Protein AF-A0A924DWY2-F1 (afdb_monomer_lite)

Sequence (70 aa):
MTDAAESGPAGGSLARLIHDVRTPLTTIQVAAEMLLDDPDLTESQETEAREILGALQRLKKLLDARLAAG

Radius of gyration: 18.62 Å; chains: 1; bounding box: 60×18×42 Å

Secondary structure (DSSP, 8-state):
---------HHHHHHHHHHHHHHHHHHHHHHHHHHHT-TT--HHHHHHHHHHHHHHHHHHHHHHHHHHT-

Structure (mmCIF, N/CA/C/O backbone):
data_AF-A0A924DWY2-F1
#
_entry.id   AF-A0A924DWY2-F1
#
loop_
_atom_site.group_PDB
_atom_site.id
_atom_site.type_symbol
_atom_site.label_atom_id
_atom_site.label_alt_id
_atom_site.label_comp_id
_atom_site.label_asym_id
_atom_site.label_entity_id
_atom_site.label_seq_id
_atom_site.pdbx_PDB_ins_code
_atom_site.Cartn_x
_atom_site.Cartn_y
_atom_site.Cartn_z
_atom_site.occupancy
_atom_site.B_iso_or_equiv
_atom_site.auth_seq_id
_atom_site.auth_comp_id
_atom_site.auth_asym_id
_atom_site.auth_atom_id
_atom_site.pdbx_PDB_model_num
ATOM 1 N N . MET A 1 1 ? 46.355 -9.095 -26.688 1.00 45.34 1 MET A N 1
ATOM 2 C CA . MET A 1 1 ? 45.877 -8.147 -25.660 1.00 45.34 1 MET A CA 1
ATOM 3 C C . MET A 1 1 ? 44.499 -7.674 -26.079 1.00 45.34 1 MET A C 1
ATOM 5 O O . MET A 1 1 ? 44.399 -6.743 -26.863 1.00 45.34 1 MET A O 1
ATOM 9 N N . THR A 1 2 ? 43.454 -8.357 -25.633 1.00 45.19 2 THR A N 1
ATOM 10 C CA . THR A 1 2 ? 42.067 -7.909 -25.800 1.00 45.19 2 THR A CA 1
ATOM 11 C C . THR A 1 2 ? 41.367 -8.250 -24.502 1.00 45.19 2 THR A C 1
ATOM 13 O O . THR A 1 2 ? 40.927 -9.379 -24.310 1.00 45.19 2 THR A O 1
ATOM 16 N N . ASP A 1 3 ? 41.389 -7.290 -23.586 1.00 44.19 3 ASP A N 1
ATOM 17 C CA . ASP A 1 3 ? 40.514 -7.294 -22.425 1.00 44.19 3 ASP A CA 1
ATOM 18 C C . ASP A 1 3 ? 39.145 -6.823 -22.925 1.00 44.19 3 ASP A C 1
ATOM 20 O O . ASP A 1 3 ? 38.938 -5.644 -23.225 1.00 44.19 3 ASP A O 1
ATOM 24 N N . ALA A 1 4 ? 38.268 -7.789 -23.187 1.00 45.62 4 ALA A N 1
ATOM 25 C CA . ALA A 1 4 ? 36.874 -7.525 -23.475 1.00 45.62 4 ALA A CA 1
ATOM 26 C C . ALA A 1 4 ? 36.194 -7.292 -22.128 1.00 45.62 4 ALA A C 1
ATOM 28 O O . ALA A 1 4 ? 35.984 -8.227 -21.362 1.00 45.62 4 ALA A O 1
ATOM 29 N N . ALA A 1 5 ? 35.871 -6.031 -21.853 1.00 48.03 5 ALA A N 1
ATOM 30 C CA . ALA A 1 5 ? 35.048 -5.642 -20.726 1.00 48.03 5 ALA A CA 1
ATOM 31 C C . ALA A 1 5 ? 33.696 -6.376 -20.789 1.00 48.03 5 ALA A C 1
ATOM 33 O O . ALA A 1 5 ? 32.773 -5.950 -21.488 1.00 48.03 5 ALA A O 1
ATOM 34 N N . GLU A 1 6 ? 33.566 -7.477 -20.051 1.00 46.09 6 GLU A N 1
ATOM 35 C CA . GLU A 1 6 ? 32.288 -8.138 -19.798 1.00 46.09 6 GLU A CA 1
ATOM 36 C C . GLU A 1 6 ? 31.465 -7.283 -18.831 1.00 46.09 6 GLU A C 1
ATOM 38 O O . GLU A 1 6 ? 31.416 -7.487 -17.619 1.00 46.09 6 GLU A O 1
ATOM 43 N N . SER A 1 7 ? 30.798 -6.278 -19.391 1.00 49.69 7 SER A N 1
ATOM 44 C CA . SER A 1 7 ? 29.691 -5.598 -18.729 1.00 49.69 7 SER A CA 1
ATOM 45 C C . SER A 1 7 ? 28.452 -6.493 -18.822 1.00 49.69 7 SER A C 1
ATOM 47 O O . SER A 1 7 ? 27.687 -6.413 -19.781 1.00 49.69 7 SER A O 1
ATOM 49 N N . GLY A 1 8 ? 28.261 -7.382 -17.842 1.00 50.91 8 GLY A N 1
ATOM 50 C CA . GLY A 1 8 ? 27.004 -8.120 -17.672 1.00 50.91 8 GLY A CA 1
ATOM 51 C C . GLY A 1 8 ? 25.822 -7.165 -17.406 1.00 50.91 8 GLY A C 1
ATOM 52 O O . GLY A 1 8 ? 26.017 -6.100 -16.813 1.00 50.91 8 GLY A O 1
ATOM 53 N N . PRO A 1 9 ? 24.586 -7.489 -17.836 1.00 49.12 9 PRO A N 1
ATOM 54 C CA . PRO A 1 9 ? 23.497 -6.519 -17.893 1.00 49.12 9 PRO A CA 1
ATOM 55 C C . PRO A 1 9 ? 22.963 -6.202 -16.491 1.00 49.12 9 PRO A C 1
ATOM 57 O O . PRO A 1 9 ? 22.136 -6.928 -15.938 1.00 49.12 9 PRO A O 1
ATOM 60 N N . ALA A 1 10 ? 23.375 -5.063 -15.931 1.00 54.19 10 ALA A N 1
ATOM 61 C CA . ALA A 1 10 ? 22.840 -4.528 -14.676 1.00 54.19 10 ALA A CA 1
ATOM 62 C C . ALA A 1 10 ? 21.299 -4.359 -14.692 1.00 54.19 10 ALA A C 1
ATOM 64 O O . ALA A 1 10 ? 20.664 -4.378 -13.637 1.00 54.19 10 ALA A O 1
ATOM 65 N N . GLY A 1 11 ? 20.681 -4.272 -15.879 1.00 53.56 11 GLY A N 1
ATOM 66 C CA . GLY A 1 11 ? 19.223 -4.236 -16.055 1.00 53.56 11 GLY A CA 1
ATOM 67 C C . GLY A 1 11 ? 18.496 -5.525 -15.640 1.00 53.56 11 GLY A C 1
ATOM 68 O O . GLY A 1 11 ? 17.367 -5.457 -15.159 1.00 53.56 11 GLY A O 1
ATOM 69 N N . GLY A 1 12 ? 19.146 -6.693 -15.727 1.00 64.38 12 GLY A N 1
ATOM 70 C CA . GLY A 1 12 ? 18.522 -7.982 -15.394 1.00 64.38 12 GLY A CA 1
ATOM 71 C C . GLY A 1 12 ? 18.329 -8.216 -13.891 1.00 64.38 12 GLY A C 1
ATOM 72 O O . GLY A 1 12 ? 17.361 -8.854 -13.483 1.00 64.38 12 GLY A O 1
ATOM 73 N N . SER A 1 13 ? 19.216 -7.665 -13.056 1.00 81.69 13 SER A N 1
ATOM 74 C CA . SER A 1 13 ? 19.147 -7.815 -11.593 1.00 81.69 13 SER 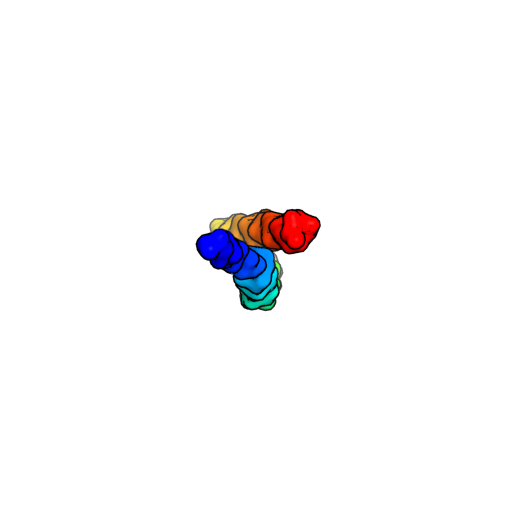A CA 1
ATOM 75 C C . SER A 1 13 ? 18.047 -6.940 -10.980 1.00 81.69 13 SER A C 1
ATOM 77 O O . SER A 1 13 ? 17.268 -7.396 -10.144 1.00 81.69 13 SER A O 1
ATOM 79 N N . LEU A 1 14 ? 17.915 -5.698 -11.459 1.00 84.25 14 LEU A N 1
ATOM 80 C CA . LEU A 1 14 ? 16.918 -4.756 -10.952 1.00 84.25 14 LEU A CA 1
ATOM 81 C C . LEU A 1 14 ? 15.499 -5.088 -11.422 1.00 84.25 14 LEU A C 1
ATOM 83 O O . LEU 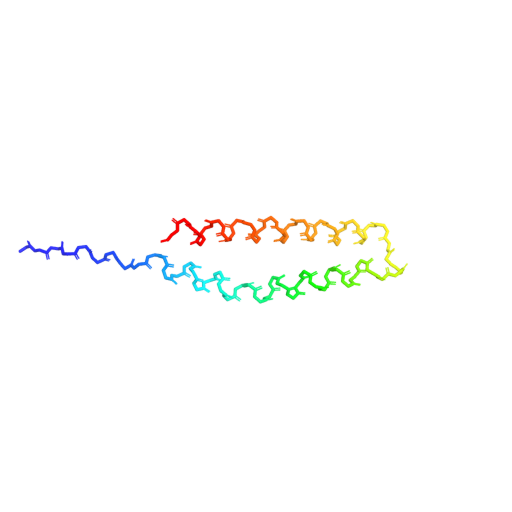A 1 14 ? 14.575 -5.043 -10.616 1.00 84.25 14 LEU A O 1
ATOM 87 N N . ALA A 1 15 ? 15.315 -5.467 -12.690 1.00 87.50 15 ALA A N 1
ATOM 88 C CA . ALA A 1 15 ? 14.004 -5.880 -13.188 1.00 87.50 15 ALA A CA 1
ATOM 89 C C . ALA A 1 15 ? 13.471 -7.108 -12.432 1.00 87.50 15 ALA A C 1
ATOM 91 O O . ALA A 1 15 ? 12.291 -7.159 -12.085 1.00 87.50 15 ALA A O 1
ATOM 92 N N . ARG A 1 16 ? 14.357 -8.060 -12.108 1.00 89.62 16 ARG A N 1
ATOM 93 C CA . ARG A 1 16 ? 14.022 -9.231 -11.293 1.00 89.62 16 ARG A CA 1
ATOM 94 C C . ARG A 1 16 ? 13.659 -8.850 -9.862 1.00 89.62 16 ARG A C 1
ATOM 96 O O . ARG A 1 16 ? 12.621 -9.280 -9.379 1.00 89.62 16 ARG A O 1
ATOM 103 N N . LEU A 1 17 ? 14.444 -7.982 -9.223 1.00 89.31 17 LEU A N 1
ATOM 104 C CA . LEU A 1 17 ? 14.115 -7.474 -7.891 1.00 89.31 17 LEU A CA 1
ATOM 105 C C . LEU A 1 17 ? 12.738 -6.794 -7.877 1.00 89.31 17 LEU A C 1
ATOM 107 O O . LEU 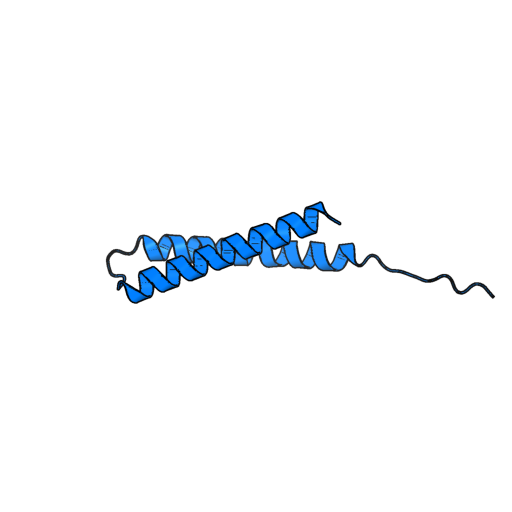A 1 17 ? 11.930 -7.079 -7.000 1.00 89.31 17 LEU A O 1
ATOM 111 N N . ILE A 1 18 ? 12.454 -5.929 -8.857 1.00 90.75 18 ILE A N 1
ATOM 112 C CA . ILE A 1 18 ? 11.167 -5.225 -8.969 1.00 90.75 18 ILE A CA 1
ATOM 113 C C . ILE A 1 18 ? 10.015 -6.215 -9.154 1.00 90.75 18 ILE A C 1
ATOM 115 O O . ILE A 1 18 ? 8.970 -6.065 -8.522 1.00 90.75 18 ILE A O 1
ATOM 119 N N . HIS A 1 19 ? 10.208 -7.233 -9.992 1.00 90.12 19 HIS A N 1
ATOM 120 C CA . HIS A 1 19 ? 9.242 -8.309 -10.171 1.00 90.12 19 HIS A CA 1
ATOM 121 C C . HIS A 1 19 ? 8.967 -9.044 -8.849 1.00 90.12 19 HIS A C 1
ATOM 123 O O . HIS A 1 19 ? 7.808 -9.204 -8.466 1.00 90.12 19 HIS A O 1
ATOM 129 N N . ASP A 1 20 ? 10.020 -9.414 -8.120 1.00 92.19 20 ASP A N 1
ATOM 130 C CA . ASP A 1 20 ? 9.919 -10.197 -6.887 1.00 92.19 20 ASP A CA 1
ATOM 131 C C . ASP A 1 20 ? 9.260 -9.405 -5.743 1.00 92.19 20 ASP A C 1
ATOM 133 O O . ASP A 1 20 ? 8.516 -9.977 -4.944 1.00 92.19 20 ASP A O 1
ATOM 137 N N . VAL A 1 21 ? 9.452 -8.080 -5.688 1.00 92.44 21 VAL A N 1
ATOM 138 C CA . VAL A 1 21 ? 8.811 -7.227 -4.668 1.00 92.44 21 VAL A CA 1
ATOM 139 C C . VAL A 1 21 ? 7.413 -6.732 -5.056 1.00 92.44 21 VAL A C 1
ATOM 141 O O . VAL A 1 21 ? 6.691 -6.220 -4.200 1.00 92.44 21 VAL A O 1
ATOM 144 N N . ARG A 1 22 ? 6.971 -6.887 -6.312 1.00 89.38 22 ARG A N 1
ATOM 145 C CA . ARG A 1 22 ? 5.661 -6.372 -6.761 1.00 89.38 22 ARG A CA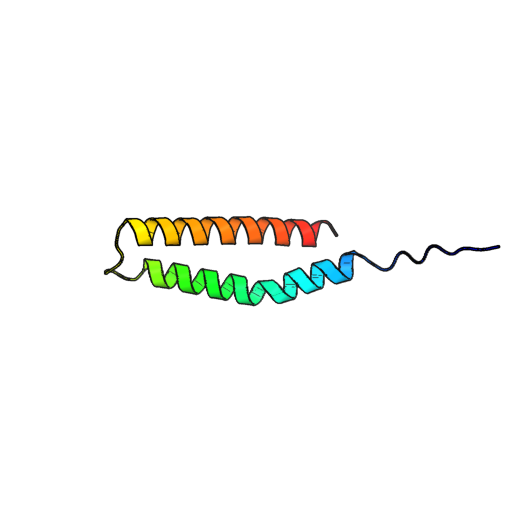 1
ATOM 146 C C . ARG A 1 22 ? 4.494 -7.034 -6.028 1.00 89.38 22 ARG A C 1
ATOM 148 O O . ARG A 1 22 ? 3.562 -6.344 -5.607 1.00 89.38 22 ARG A O 1
ATOM 155 N N . THR A 1 23 ? 4.553 -8.352 -5.863 1.00 89.94 23 THR A N 1
ATOM 156 C CA . THR A 1 23 ? 3.530 -9.128 -5.150 1.00 89.94 23 THR A CA 1
ATOM 157 C C . THR A 1 23 ? 3.435 -8.731 -3.675 1.00 89.94 23 THR A C 1
ATOM 159 O O . THR A 1 23 ? 2.352 -8.313 -3.271 1.00 89.94 23 THR A O 1
ATOM 162 N N . PRO A 1 24 ? 4.516 -8.760 -2.867 1.00 93.94 24 PRO A N 1
ATOM 163 C CA . PRO A 1 24 ? 4.419 -8.366 -1.463 1.00 93.94 24 PRO A CA 1
ATOM 164 C C . PRO A 1 24 ? 3.995 -6.903 -1.282 1.00 93.94 24 PRO A C 1
ATOM 166 O O . PRO A 1 24 ? 3.191 -6.629 -0.398 1.00 93.94 24 PRO A O 1
ATOM 169 N N . LEU A 1 25 ? 4.436 -5.971 -2.139 1.00 93.06 25 LEU A N 1
ATOM 170 C CA . LEU A 1 25 ? 3.965 -4.579 -2.078 1.00 93.06 25 LEU A CA 1
ATOM 171 C C . LEU A 1 25 ? 2.455 -4.463 -2.317 1.00 93.06 25 LEU A C 1
ATOM 173 O O . LEU A 1 25 ? 1.787 -3.687 -1.639 1.00 93.06 25 LEU A O 1
ATOM 177 N N . THR A 1 26 ? 1.918 -5.254 -3.248 1.00 91.56 26 THR A N 1
ATOM 178 C CA . THR A 1 26 ? 0.474 -5.306 -3.510 1.00 91.56 26 THR A CA 1
ATOM 179 C C . THR A 1 26 ? -0.277 -5.894 -2.317 1.00 91.56 26 THR A C 1
ATOM 181 O O . THR A 1 26 ? -1.295 -5.346 -1.912 1.00 91.56 26 THR A O 1
ATOM 184 N N . THR A 1 27 ? 0.246 -6.959 -1.704 1.00 95.88 27 THR A N 1
ATOM 185 C CA . THR A 1 27 ? -0.347 -7.557 -0.498 1.00 95.88 27 THR A CA 1
ATOM 186 C C . THR A 1 27 ? -0.401 -6.566 0.663 1.00 95.88 27 THR A C 1
ATOM 188 O O . THR A 1 27 ? -1.439 -6.450 1.308 1.00 95.88 27 THR A O 1
ATOM 191 N N . ILE A 1 28 ? 0.684 -5.826 0.921 1.00 94.44 28 ILE A N 1
ATOM 192 C CA . ILE A 1 28 ? 0.715 -4.818 1.993 1.00 94.44 28 ILE A CA 1
ATOM 193 C C . ILE A 1 28 ? -0.266 -3.682 1.680 1.00 94.44 28 ILE A C 1
ATOM 195 O O . ILE A 1 28 ? -0.964 -3.226 2.580 1.00 94.44 28 ILE A O 1
ATOM 199 N N . GLN A 1 29 ? -0.360 -3.254 0.415 1.00 94.62 29 GLN A N 1
ATOM 200 C CA . GLN A 1 29 ? -1.326 -2.235 0.005 1.00 94.62 29 GLN A CA 1
ATOM 201 C C . GLN A 1 29 ? -2.763 -2.676 0.319 1.00 94.62 29 GLN A C 1
ATOM 203 O O . GLN A 1 29 ? -3.484 -1.940 0.982 1.00 94.62 29 GLN A O 1
ATOM 208 N N . VAL A 1 30 ? -3.150 -3.888 -0.090 1.00 95.12 30 VAL A N 1
ATOM 209 C CA . VAL A 1 30 ? -4.491 -4.429 0.184 1.00 95.12 30 VAL A CA 1
ATOM 210 C C . VAL A 1 30 ? -4.740 -4.552 1.688 1.00 95.12 30 VAL A C 1
ATOM 212 O O . VAL A 1 30 ? -5.807 -4.183 2.157 1.00 95.12 30 VAL A O 1
ATOM 215 N N . ALA A 1 31 ? -3.758 -5.022 2.463 1.00 93.88 31 ALA A N 1
ATOM 216 C CA . ALA A 1 31 ? -3.901 -5.135 3.913 1.00 93.88 31 ALA A CA 1
ATOM 217 C C . ALA A 1 31 ? -4.119 -3.770 4.589 1.00 93.88 31 ALA A C 1
ATOM 219 O O . ALA A 1 31 ? -4.950 -3.664 5.484 1.00 93.88 31 ALA A O 1
ATOM 220 N N . ALA A 1 32 ? -3.407 -2.727 4.153 1.00 92.81 32 ALA A N 1
ATOM 221 C CA . ALA A 1 32 ? -3.585 -1.377 4.682 1.00 92.81 32 ALA A CA 1
ATOM 222 C C . ALA A 1 32 ? -4.918 -0.741 4.240 1.00 92.81 32 ALA A C 1
ATOM 224 O O . ALA A 1 32 ? -5.528 -0.026 5.027 1.00 92.81 32 ALA A O 1
ATOM 225 N N . GLU A 1 33 ? -5.395 -1.026 3.023 1.00 94.75 33 GLU A N 1
ATOM 226 C CA . GLU A 1 33 ? -6.740 -0.634 2.568 1.00 94.75 33 GLU A CA 1
ATOM 227 C C . GLU A 1 33 ? -7.829 -1.316 3.408 1.00 94.75 33 GLU A C 1
ATOM 229 O O . GLU A 1 33 ? -8.705 -0.634 3.923 1.00 94.75 33 GLU A O 1
ATOM 234 N N . MET A 1 34 ? -7.721 -2.630 3.638 1.00 94.88 34 MET A N 1
ATOM 235 C CA . MET A 1 34 ? -8.649 -3.369 4.502 1.00 94.88 34 MET A CA 1
ATOM 236 C C . MET A 1 34 ? -8.625 -2.876 5.949 1.00 94.88 34 MET A C 1
ATOM 238 O O . MET A 1 34 ? -9.664 -2.859 6.598 1.00 94.88 34 MET A O 1
ATOM 242 N N . LEU A 1 35 ? -7.450 -2.490 6.460 1.00 94.25 35 LEU A N 1
ATOM 243 C CA . LEU A 1 35 ? -7.337 -1.914 7.794 1.00 94.25 35 LEU A CA 1
ATOM 244 C C . LEU A 1 35 ? -8.139 -0.612 7.876 1.00 94.25 35 LEU A C 1
ATOM 246 O O . LEU A 1 35 ? -8.867 -0.426 8.833 1.00 94.25 35 LEU A O 1
ATOM 250 N N . LEU A 1 36 ? -8.053 0.259 6.866 1.00 95.38 36 LEU A N 1
ATOM 251 C CA . LEU A 1 36 ? -8.794 1.526 6.839 1.00 95.38 36 LEU A CA 1
ATOM 252 C C . LEU A 1 36 ? -10.318 1.366 6.760 1.00 95.38 36 LEU A C 1
ATOM 254 O O . LEU A 1 36 ? -11.030 2.318 7.076 1.00 95.38 36 LEU A O 1
ATOM 258 N N . ASP A 1 37 ? -10.807 0.195 6.356 1.00 95.69 37 ASP A N 1
ATOM 259 C CA . ASP A 1 37 ? -12.232 -0.139 6.387 1.00 95.69 37 ASP A CA 1
ATOM 260 C C . ASP A 1 37 ? -12.691 -0.652 7.772 1.00 95.69 37 ASP A C 1
ATOM 262 O O . ASP A 1 37 ?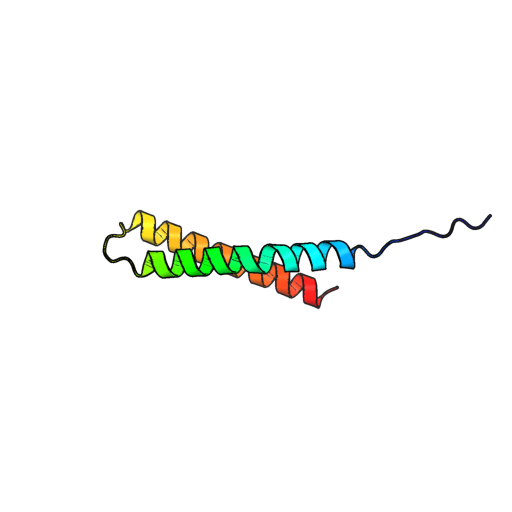 -13.889 -0.857 7.983 1.00 95.69 37 ASP A O 1
ATOM 266 N N . ASP A 1 38 ? -11.767 -0.864 8.719 1.00 95.19 38 ASP A N 1
ATOM 267 C CA . ASP A 1 38 ? -12.067 -1.290 10.088 1.00 95.19 38 ASP A CA 1
ATOM 268 C C . ASP A 1 38 ? -12.626 -0.109 10.915 1.00 95.19 38 ASP A C 1
ATOM 270 O O . ASP A 1 38 ? -11.912 0.872 11.157 1.00 95.19 38 ASP A O 1
ATOM 274 N N . PRO A 1 39 ? -13.895 -0.175 11.370 1.00 92.81 39 PRO A N 1
ATOM 275 C CA . PRO A 1 39 ? -14.524 0.905 12.128 1.00 92.81 39 PRO A CA 1
ATOM 276 C C . PRO A 1 39 ? -13.926 1.107 13.527 1.00 92.81 39 PRO A C 1
ATOM 278 O O . PRO A 1 39 ? -14.195 2.140 14.142 1.00 92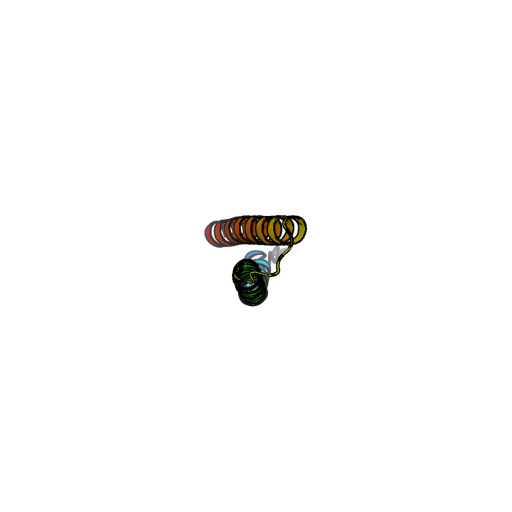.81 39 PRO A O 1
ATOM 281 N N . ASP A 1 40 ? -13.142 0.152 14.033 1.00 96.50 40 ASP A N 1
ATOM 282 C CA . ASP A 1 40 ? -12.559 0.193 15.376 1.00 96.50 40 ASP A CA 1
ATOM 283 C C . ASP A 1 40 ? -11.147 0.812 15.397 1.00 96.50 40 ASP A C 1
ATOM 285 O O . ASP A 1 40 ? -10.501 0.869 16.451 1.00 96.50 40 ASP A O 1
ATOM 289 N N . LEU A 1 41 ? -10.651 1.312 14.258 1.00 95.44 41 LEU A N 1
ATOM 290 C CA . LEU A 1 41 ? -9.380 2.028 14.210 1.00 95.44 41 LEU A CA 1
ATOM 291 C C . LEU A 1 41 ? -9.412 3.315 15.035 1.00 95.44 41 LEU A C 1
ATOM 293 O O . LEU A 1 41 ? -10.297 4.163 14.920 1.00 95.44 41 LEU A O 1
ATOM 297 N N . THR A 1 42 ? -8.351 3.519 15.810 1.00 97.25 42 THR A N 1
ATOM 298 C CA . THR A 1 42 ? -8.062 4.836 16.379 1.00 97.25 42 THR A CA 1
ATOM 299 C C . THR A 1 42 ? -7.538 5.787 15.301 1.00 97.25 42 THR A C 1
ATOM 301 O O . THR A 1 42 ? -6.894 5.366 14.341 1.00 97.25 42 THR A O 1
ATOM 304 N N . GLU A 1 43 ? -7.708 7.094 15.509 1.00 96.25 43 GLU A N 1
ATOM 305 C CA . GLU A 1 43 ? -7.204 8.142 14.604 1.00 96.25 43 GLU A CA 1
ATOM 306 C C . GLU A 1 43 ? -5.690 8.021 14.329 1.00 96.25 43 GLU A C 1
ATOM 308 O O . GLU A 1 43 ? -5.224 8.239 13.208 1.00 96.25 43 GLU A O 1
ATOM 313 N N . SER A 1 44 ? -4.906 7.615 15.337 1.00 97.31 44 SER A N 1
ATOM 314 C CA . SER A 1 44 ? -3.465 7.388 15.176 1.00 97.31 44 SER A CA 1
ATOM 315 C C . SER A 1 44 ? -3.169 6.214 14.242 1.00 97.31 44 SER A C 1
ATOM 317 O O . SER A 1 44 ? -2.261 6.309 13.420 1.00 97.31 44 SER A O 1
ATOM 319 N N . GLN A 1 45 ? -3.915 5.114 14.360 1.00 95.94 45 GLN A N 1
ATOM 320 C CA . GLN A 1 45 ? -3.728 3.939 13.507 1.00 95.94 45 GLN A CA 1
ATOM 321 C C . GLN A 1 45 ? -4.225 4.206 12.082 1.00 95.94 45 GLN A C 1
ATOM 323 O O . GLN A 1 45 ? -3.590 3.778 11.121 1.00 95.94 45 GLN A O 1
ATOM 328 N N . GLU A 1 46 ? -5.315 4.963 11.932 1.00 96.69 46 GLU A N 1
ATOM 329 C CA . GLU A 1 46 ? -5.793 5.427 10.629 1.00 96.69 46 GLU A CA 1
ATOM 330 C C . GLU A 1 46 ? -4.734 6.298 9.933 1.00 96.69 46 GLU A C 1
ATOM 332 O O . GLU A 1 46 ? -4.429 6.103 8.753 1.00 96.69 46 GLU A O 1
ATOM 337 N N . THR A 1 47 ? -4.121 7.225 10.674 1.00 96.62 47 THR A N 1
ATOM 338 C CA . THR A 1 47 ? -3.035 8.077 10.170 1.00 96.62 47 THR A CA 1
ATOM 339 C C . THR A 1 47 ? -1.847 7.235 9.710 1.00 96.62 47 THR A C 1
ATOM 341 O O . THR A 1 47 ? -1.384 7.395 8.579 1.00 96.62 47 THR A O 1
ATOM 344 N N . GLU A 1 48 ? -1.397 6.287 10.532 1.00 96.12 48 GLU A N 1
ATOM 345 C CA . GLU A 1 48 ? -0.276 5.402 10.200 1.00 96.12 48 GLU A CA 1
ATOM 346 C C . GLU A 1 48 ? -0.574 4.531 8.964 1.00 96.12 48 GLU A C 1
ATOM 348 O O . GLU A 1 48 ? 0.251 4.427 8.052 1.00 96.12 48 GLU A O 1
ATOM 353 N N . ALA A 1 49 ? -1.785 3.977 8.855 1.00 94.94 49 ALA A N 1
ATOM 354 C CA . ALA A 1 49 ? -2.206 3.205 7.688 1.00 94.94 49 ALA A CA 1
ATOM 355 C C . ALA A 1 49 ? -2.227 4.050 6.401 1.00 94.94 49 ALA A C 1
ATOM 357 O O . ALA A 1 49 ? -1.754 3.604 5.347 1.00 94.94 49 ALA A O 1
ATOM 358 N N . ARG A 1 50 ? -2.696 5.305 6.478 1.00 96.44 50 ARG A N 1
ATOM 359 C CA . ARG A 1 50 ? -2.643 6.260 5.356 1.00 96.44 50 ARG A CA 1
ATOM 360 C C . ARG A 1 50 ? -1.203 6.603 4.965 1.00 96.44 50 ARG A C 1
ATOM 362 O O . ARG A 1 50 ? -0.901 6.690 3.771 1.00 96.44 50 ARG A O 1
ATOM 369 N N . GLU A 1 51 ? -0.304 6.771 5.932 1.00 96.44 51 GLU A N 1
ATOM 370 C CA . GLU A 1 51 ? 1.119 7.024 5.677 1.00 96.44 51 GLU A CA 1
ATOM 371 C C . GLU A 1 51 ? 1.796 5.844 4.971 1.00 96.44 51 GLU A C 1
ATOM 373 O O . GLU A 1 51 ? 2.512 6.053 3.979 1.00 96.44 51 GLU A O 1
ATOM 378 N N . ILE A 1 52 ? 1.514 4.614 5.416 1.00 94.81 52 ILE A N 1
ATOM 379 C CA . ILE A 1 52 ? 1.989 3.373 4.790 1.00 94.81 52 ILE A CA 1
ATOM 380 C C . ILE A 1 52 ? 1.516 3.300 3.335 1.00 94.81 52 ILE A C 1
ATOM 382 O O . ILE A 1 52 ? 2.339 3.117 2.432 1.00 94.81 52 ILE A O 1
ATOM 386 N N . LEU A 1 53 ? 0.223 3.519 3.073 1.00 95.81 53 LEU A N 1
ATOM 387 C CA . LEU A 1 53 ? -0.314 3.533 1.707 1.00 95.81 53 LEU A CA 1
ATOM 388 C C . LEU A 1 53 ? 0.362 4.591 0.835 1.00 95.81 53 LEU A C 1
ATOM 390 O O . LEU A 1 53 ? 0.773 4.303 -0.294 1.00 95.81 53 LEU A O 1
ATOM 394 N N . GLY A 1 54 ? 0.546 5.800 1.365 1.00 95.75 54 GLY A N 1
ATOM 395 C CA . GLY A 1 54 ? 1.255 6.866 0.665 1.00 95.75 54 GLY A CA 1
ATOM 396 C C . GLY A 1 54 ? 2.697 6.480 0.318 1.00 95.75 54 GLY A C 1
ATOM 397 O O . GLY A 1 54 ? 3.163 6.752 -0.793 1.00 95.75 54 GLY A O 1
ATOM 398 N N . ALA A 1 55 ? 3.414 5.826 1.235 1.00 95.69 55 ALA A N 1
ATOM 399 C CA . ALA A 1 55 ? 4.777 5.353 1.004 1.00 95.69 55 ALA A CA 1
ATOM 400 C C . ALA A 1 55 ? 4.836 4.254 -0.068 1.00 95.69 55 ALA A C 1
ATOM 402 O O . ALA A 1 55 ? 5.658 4.346 -0.984 1.00 95.69 55 ALA A O 1
ATOM 403 N N . LEU A 1 56 ? 3.929 3.274 -0.012 1.00 95.12 56 LEU A N 1
ATOM 404 C CA . LEU A 1 56 ? 3.833 2.188 -0.995 1.00 95.12 56 LEU A CA 1
ATOM 405 C C . LEU A 1 56 ? 3.551 2.717 -2.403 1.00 95.12 56 LEU A C 1
ATOM 407 O O . LEU A 1 56 ? 4.217 2.321 -3.361 1.00 95.12 56 LEU A O 1
ATOM 411 N N . GLN A 1 57 ? 2.621 3.665 -2.537 1.00 93.06 57 GLN A N 1
ATOM 412 C CA . GLN A 1 57 ? 2.302 4.285 -3.824 1.00 93.06 57 GLN A CA 1
ATOM 413 C C . GLN A 1 57 ? 3.496 5.051 -4.408 1.00 93.06 57 GLN A C 1
ATOM 415 O O . GLN A 1 57 ? 3.759 4.961 -5.610 1.00 93.06 57 GLN A O 1
ATOM 420 N N . ARG A 1 58 ? 4.239 5.796 -3.576 1.00 95.19 58 ARG A N 1
ATOM 421 C CA . ARG A 1 58 ? 5.464 6.492 -4.008 1.00 95.19 58 ARG A CA 1
ATOM 422 C C . ARG A 1 58 ? 6.534 5.506 -4.466 1.00 95.19 58 ARG A C 1
ATOM 424 O O . ARG A 1 58 ? 7.115 5.705 -5.531 1.00 95.19 58 ARG A O 1
ATOM 431 N N . LEU A 1 59 ? 6.756 4.433 -3.708 1.00 94.12 59 LEU A N 1
ATOM 432 C CA . LEU A 1 59 ? 7.716 3.394 -4.069 1.00 94.12 59 LEU A CA 1
ATOM 433 C C . LEU A 1 59 ? 7.339 2.730 -5.398 1.00 94.12 59 LEU A C 1
ATOM 435 O O . LEU A 1 59 ? 8.176 2.655 -6.291 1.00 94.12 59 LEU A O 1
ATOM 439 N N . LYS A 1 60 ? 6.074 2.333 -5.576 1.00 91.94 60 LYS A N 1
ATOM 440 C CA . LYS A 1 60 ? 5.589 1.733 -6.828 1.00 91.94 60 LYS A CA 1
ATOM 441 C C . LYS A 1 60 ? 5.876 2.626 -8.039 1.00 91.94 60 LYS A C 1
ATOM 443 O O . LYS A 1 60 ? 6.441 2.148 -9.016 1.00 91.94 60 LYS A O 1
ATOM 448 N N . LYS A 1 61 ? 5.588 3.931 -7.941 1.00 92.19 61 LYS A N 1
ATOM 449 C CA . LYS A 1 61 ? 5.896 4.905 -9.007 1.00 92.19 61 LYS A CA 1
ATOM 450 C C . LYS A 1 61 ? 7.390 4.964 -9.337 1.00 92.19 61 LYS A C 1
ATOM 452 O O . LYS A 1 61 ? 7.743 5.022 -10.511 1.00 92.19 61 LYS A O 1
ATOM 457 N N . LEU A 1 62 ? 8.261 4.944 -8.326 1.00 92.94 62 LEU A N 1
ATOM 458 C CA . LEU A 1 62 ? 9.714 4.944 -8.531 1.00 92.94 62 LEU A CA 1
ATOM 459 C C . LEU A 1 62 ? 10.192 3.669 -9.237 1.00 92.94 62 LEU A C 1
ATOM 461 O O . LEU A 1 62 ? 11.010 3.750 -10.153 1.00 92.94 62 LEU A O 1
ATOM 465 N N . LEU A 1 63 ? 9.671 2.505 -8.841 1.00 90.69 63 LEU A N 1
ATOM 466 C CA . LEU A 1 63 ? 10.026 1.226 -9.458 1.00 90.69 63 LEU A CA 1
ATOM 467 C C . LEU A 1 63 ? 9.522 1.144 -10.907 1.00 90.69 63 LEU A C 1
ATOM 469 O O . LEU A 1 63 ? 10.287 0.759 -11.789 1.00 90.69 63 LEU A O 1
ATOM 473 N N . ASP A 1 64 ? 8.286 1.572 -11.177 1.00 88.69 64 ASP A N 1
ATOM 474 C CA . ASP A 1 64 ? 7.725 1.600 -12.534 1.00 88.69 64 ASP A CA 1
ATOM 475 C C . ASP A 1 64 ? 8.511 2.567 -13.446 1.00 88.69 64 ASP A C 1
ATOM 477 O O . ASP A 1 64 ? 8.854 2.213 -14.575 1.00 88.69 64 ASP A O 1
ATOM 481 N N . ALA A 1 65 ? 8.887 3.754 -12.949 1.00 91.00 65 ALA A N 1
ATOM 482 C CA . ALA A 1 65 ? 9.738 4.692 -13.688 1.00 91.00 65 ALA A CA 1
ATOM 483 C C . ALA A 1 65 ? 11.123 4.100 -13.993 1.00 91.00 65 ALA A C 1
ATOM 485 O O . ALA A 1 65 ? 11.680 4.323 -15.068 1.00 91.00 65 ALA A O 1
ATOM 486 N N . ARG A 1 66 ? 11.679 3.319 -13.060 1.00 87.88 66 ARG A N 1
ATOM 487 C CA . ARG A 1 66 ? 12.985 2.682 -13.233 1.00 87.88 66 ARG A CA 1
ATOM 488 C C . ARG A 1 66 ? 12.956 1.536 -14.244 1.00 87.88 66 ARG A C 1
ATOM 490 O O . ARG A 1 66 ? 13.941 1.379 -14.959 1.00 87.88 66 ARG A O 1
ATOM 497 N N . LEU A 1 67 ? 11.851 0.790 -14.325 1.00 84.44 67 LEU A N 1
ATOM 498 C CA . LEU A 1 67 ? 11.619 -0.212 -15.371 1.00 84.44 67 LEU A CA 1
ATOM 499 C C . LEU A 1 67 ? 11.465 0.419 -16.757 1.00 84.44 67 LEU A C 1
ATOM 501 O O . LEU A 1 67 ? 11.955 -0.142 -17.724 1.00 84.44 67 LEU A O 1
ATOM 505 N N . ALA A 1 68 ? 10.797 1.570 -16.861 1.00 85.62 68 ALA A N 1
ATOM 506 C CA . ALA A 1 68 ? 10.595 2.249 -18.142 1.00 85.62 68 ALA A CA 1
ATOM 507 C C . ALA A 1 68 ? 11.868 2.928 -18.691 1.00 85.62 68 ALA A C 1
ATOM 509 O O . ALA A 1 68 ? 11.928 3.250 -19.874 1.00 85.62 68 ALA A O 1
ATOM 510 N N . ALA A 1 69 ? 12.857 3.183 -17.828 1.00 83.12 69 ALA A N 1
ATOM 511 C CA . ALA A 1 69 ? 14.104 3.873 -18.161 1.00 83.12 69 ALA A CA 1
ATOM 512 C C . ALA A 1 69 ? 15.305 2.937 -18.417 1.00 83.12 69 ALA A C 1
ATOM 514 O O . ALA A 1 69 ? 16.408 3.436 -18.652 1.00 83.12 69 ALA A O 1
ATOM 515 N N . GLY A 1 70 ? 15.128 1.619 -18.280 1.00 67.62 70 GLY A N 1
ATOM 516 C CA . GLY A 1 70 ? 16.153 0.591 -18.510 1.00 67.62 70 GLY A CA 1
ATOM 517 C C . GLY A 1 70 ? 15.816 -0.279 -19.708 1.00 67.62 70 GLY A C 1
ATOM 518 O O . GLY A 1 70 ? 16.781 -0.793 -20.309 1.00 67.62 70 GLY A O 1
#

Foldseek 3Di:
DDPDPPPDDPLVVLVVVLVVCVVVLVVLLVVLVVVCVDPPDDPVSNVVSVVSNVVSVVVNVVSVVVNVVD

pLDDT: mean 85.05, std 16.85, range [44.19, 97.31]